Protein AF-A0A453R1F4-F1 (afdb_monomer_lite)

InterPro domains:
  IPR013083 Zinc finger, RING/FYVE/PHD-type [G3DSA:3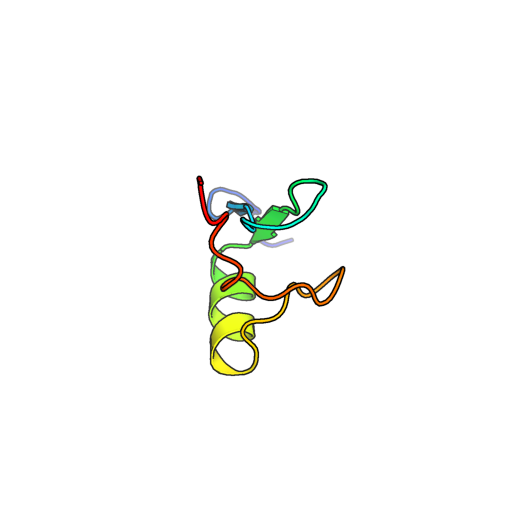.30.40.10] (2-47)

Structure (mmCIF, N/CA/C/O backbone):
data_AF-A0A453R1F4-F1
#
_entry.id   AF-A0A453R1F4-F1
#
loop_
_atom_site.group_PDB
_atom_site.id
_atom_site.type_symbol
_atom_site.label_atom_id
_atom_site.label_alt_id
_atom_site.label_comp_id
_atom_site.label_asym_id
_atom_site.label_entity_id
_atom_site.label_seq_id
_atom_site.pdbx_PDB_ins_code
_atom_site.Cartn_x
_atom_site.Cartn_y
_atom_site.Cartn_z
_atom_site.occupancy
_atom_site.B_iso_or_equiv
_atom_site.auth_seq_id
_atom_site.auth_comp_id
_atom_site.auth_asym_id
_atom_site.auth_atom_id
_atom_site.pdbx_PDB_model_num
ATOM 1 N N . PHE A 1 1 ? 18.996 -10.126 -10.316 1.00 46.09 1 PHE A N 1
ATOM 2 C CA . PHE A 1 1 ? 18.702 -8.805 -9.736 1.00 46.09 1 PHE A CA 1
ATOM 3 C C . PHE A 1 1 ? 17.744 -8.120 -10.684 1.00 46.09 1 PHE A C 1
ATOM 5 O O . PHE A 1 1 ? 18.168 -7.657 -11.734 1.00 46.09 1 PHE A O 1
ATOM 12 N N . GLU A 1 2 ? 16.448 -8.223 -10.396 1.00 52.66 2 GLU A N 1
ATOM 13 C CA . GLU A 1 2 ? 15.406 -7.625 -11.231 1.00 52.66 2 GLU A CA 1
ATOM 14 C C . GLU A 1 2 ? 15.515 -6.099 -11.176 1.00 52.66 2 GLU A C 1
ATOM 16 O O . GLU A 1 2 ? 15.822 -5.511 -10.139 1.00 52.66 2 GLU A O 1
ATOM 21 N N . LEU A 1 3 ? 15.362 -5.484 -12.343 1.00 54.22 3 LEU A N 1
ATOM 22 C CA . LEU A 1 3 ? 15.557 -4.064 -12.588 1.00 54.22 3 LEU A CA 1
ATOM 23 C C . LEU A 1 3 ? 14.514 -3.255 -11.799 1.00 54.22 3 LEU A C 1
ATOM 25 O O . LEU A 1 3 ? 13.349 -3.218 -12.175 1.00 54.22 3 LEU A O 1
ATOM 29 N N . LEU A 1 4 ? 14.946 -2.570 -10.734 1.00 57.03 4 LEU A N 1
ATOM 30 C CA . LEU A 1 4 ? 14.157 -1.649 -9.889 1.00 57.03 4 LEU A CA 1
ATOM 31 C C . LEU A 1 4 ? 13.611 -0.396 -10.621 1.00 57.03 4 LEU A C 1
ATOM 33 O O . LEU A 1 4 ? 13.277 0.611 -10.000 1.00 57.03 4 LEU A O 1
ATOM 37 N N . GLN A 1 5 ? 13.550 -0.395 -11.947 1.00 56.38 5 GLN A N 1
ATOM 38 C CA . GLN A 1 5 ? 13.251 0.800 -12.726 1.00 56.38 5 GLN A CA 1
ATOM 39 C C . GLN A 1 5 ? 11.765 0.848 -13.081 1.00 56.38 5 GLN A C 1
ATOM 41 O O . GLN A 1 5 ? 11.375 0.332 -14.124 1.00 56.38 5 GLN A O 1
ATOM 46 N N . SER A 1 6 ? 10.951 1.487 -12.231 1.00 65.81 6 SER A N 1
ATOM 47 C CA . SER A 1 6 ? 9.973 2.538 -12.622 1.00 65.81 6 SER A CA 1
ATOM 48 C C . SER A 1 6 ? 8.714 2.595 -11.754 1.00 65.81 6 SER A C 1
ATOM 50 O O . SER A 1 6 ? 8.016 3.602 -11.802 1.00 65.81 6 SER A O 1
ATOM 52 N N . ASP A 1 7 ? 8.410 1.571 -10.959 1.00 79.44 7 ASP A N 1
ATOM 53 C CA . ASP A 1 7 ? 7.122 1.499 -10.260 1.00 79.44 7 ASP A CA 1
ATOM 54 C C . ASP A 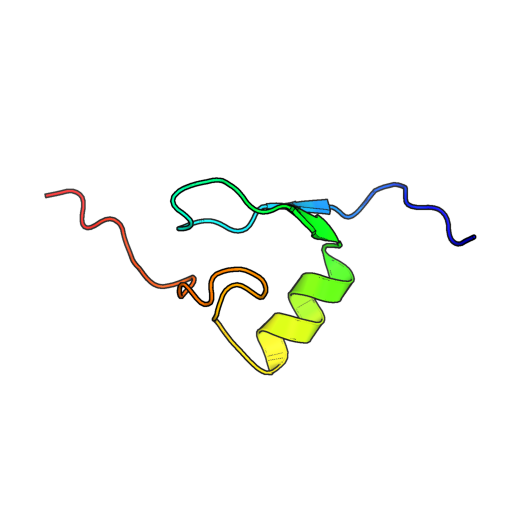1 7 ? 7.295 1.644 -8.748 1.00 79.44 7 ASP A C 1
ATOM 56 O O . ASP A 1 7 ? 7.375 0.659 -8.016 1.00 79.44 7 ASP A O 1
ATOM 60 N N . VAL A 1 8 ? 7.411 2.889 -8.282 1.00 86.50 8 VAL A N 1
ATOM 61 C CA . VAL A 1 8 ? 7.455 3.235 -6.855 1.00 86.50 8 VAL A CA 1
ATOM 62 C C . VAL A 1 8 ? 6.219 4.050 -6.499 1.00 86.50 8 VAL A C 1
ATOM 64 O O . VAL A 1 8 ? 5.904 5.039 -7.155 1.00 86.50 8 VAL A O 1
ATOM 67 N N . ALA A 1 9 ? 5.538 3.650 -5.432 1.00 87.31 9 ALA A N 1
ATOM 68 C CA . ALA A 1 9 ? 4.330 4.271 -4.925 1.00 87.31 9 ALA A CA 1
ATOM 69 C C . ALA A 1 9 ? 4.545 4.775 -3.493 1.00 87.31 9 ALA A C 1
ATOM 71 O O . ALA A 1 9 ? 5.116 4.086 -2.642 1.00 87.31 9 ALA A O 1
ATOM 72 N N . VAL A 1 10 ? 4.068 5.992 -3.230 1.00 86.81 10 VAL A N 1
ATOM 73 C CA . VAL A 1 10 ? 4.087 6.606 -1.899 1.00 86.81 10 VAL A CA 1
ATOM 74 C C . VAL A 1 10 ? 2.776 6.292 -1.191 1.00 86.81 10 VAL A C 1
ATOM 76 O O . VAL A 1 10 ? 1.703 6.460 -1.764 1.00 86.81 10 VAL A O 1
ATOM 79 N N . TRP A 1 11 ? 2.854 5.867 0.067 1.00 85.62 11 TRP A N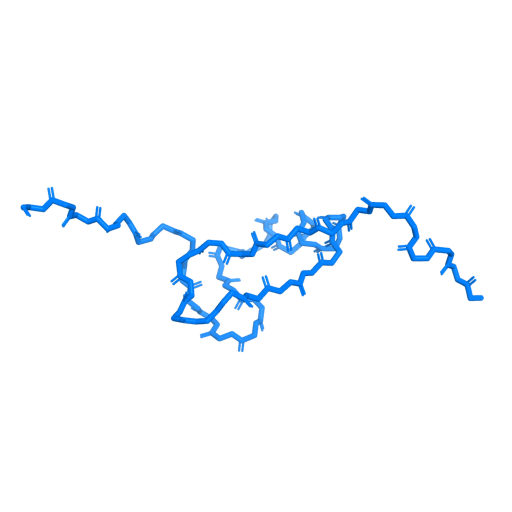 1
ATOM 80 C CA . TRP A 1 11 ? 1.688 5.629 0.910 1.00 85.62 11 TRP A CA 1
ATOM 81 C C . TRP A 1 11 ? 1.194 6.941 1.546 1.00 85.62 11 TRP A C 1
ATOM 83 O O . TRP A 1 11 ? 1.907 7.510 2.383 1.00 85.62 11 TRP A O 1
ATOM 93 N N . PRO A 1 12 ? -0.023 7.418 1.223 1.00 73.50 12 PRO A N 1
ATOM 94 C CA . PRO A 1 12 ? -0.589 8.616 1.838 1.00 73.50 12 PRO A CA 1
ATOM 95 C C . PRO A 1 12 ? -1.155 8.323 3.243 1.00 73.50 12 PRO A C 1
ATOM 97 O O . PRO A 1 12 ? -1.570 7.206 3.547 1.00 73.50 12 PRO A O 1
ATOM 100 N N . GLY A 1 13 ? -1.157 9.319 4.134 1.00 76.81 13 GLY A N 1
ATOM 101 C CA . GLY A 1 13 ? -1.756 9.210 5.480 1.00 76.81 13 GLY A CA 1
ATOM 102 C C .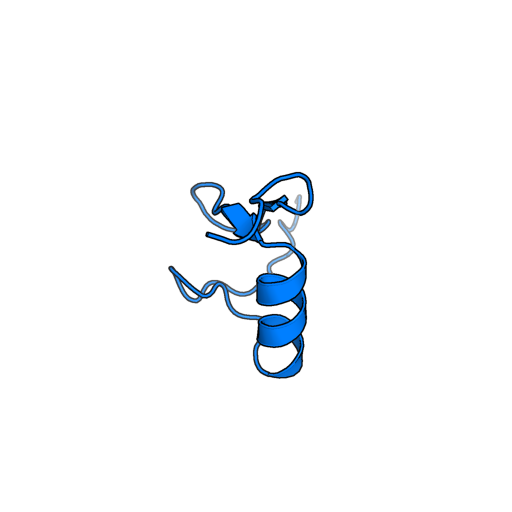 GLY A 1 13 ? -0.828 8.695 6.594 1.00 76.81 13 GLY A C 1
ATOM 103 O O . GLY A 1 13 ? -1.241 8.558 7.747 1.00 76.81 13 GLY A O 1
ATOM 104 N N . CYS A 1 14 ? 0.445 8.428 6.295 1.00 85.12 14 CYS A N 1
ATOM 105 C CA . CYS A 1 14 ? 1.465 8.194 7.322 1.00 85.12 14 CYS A CA 1
ATOM 106 C C . CYS A 1 14 ? 2.076 9.523 7.796 1.00 85.12 14 CYS A C 1
ATOM 108 O O . CYS A 1 14 ? 2.232 10.441 6.999 1.00 85.12 14 CYS A O 1
ATOM 110 N N . SER A 1 15 ? 2.477 9.617 9.074 1.00 82.69 15 SER A N 1
ATOM 111 C CA . SER A 1 15 ? 3.166 10.813 9.604 1.00 82.69 15 SER A CA 1
ATOM 112 C C . SER A 1 15 ? 4.479 11.118 8.872 1.00 82.69 15 SER A C 1
ATOM 114 O O . SER A 1 15 ? 4.878 12.272 8.794 1.00 82.69 15 SER A O 1
ATOM 116 N N . MET A 1 16 ? 5.126 10.085 8.327 1.00 84.38 16 MET A N 1
ATOM 117 C CA . MET A 1 16 ? 6.226 10.192 7.370 1.00 84.38 16 MET A CA 1
ATOM 118 C C . MET A 1 16 ? 5.873 9.356 6.133 1.00 84.38 16 MET A C 1
ATOM 120 O O . MET A 1 16 ? 5.315 8.267 6.297 1.00 84.38 16 MET A O 1
ATOM 124 N N . PRO A 1 17 ? 6.174 9.827 4.910 1.00 84.50 17 PRO A N 1
ATOM 125 C CA . PRO A 1 17 ? 5.831 9.108 3.690 1.00 84.50 17 PRO A CA 1
ATOM 126 C C . PRO A 1 17 ? 6.622 7.801 3.594 1.00 84.50 17 PRO A C 1
ATOM 128 O O . PRO A 1 17 ? 7.852 7.798 3.623 1.00 84.50 17 PRO A O 1
ATOM 131 N N . HIS A 1 18 ? 5.908 6.687 3.452 1.00 90.38 18 HIS A N 1
ATOM 132 C CA . HIS A 1 18 ? 6.516 5.391 3.165 1.00 90.38 18 HIS A CA 1
ATOM 133 C C . HIS A 1 18 ? 6.465 5.109 1.667 1.00 90.38 18 HIS A C 1
ATOM 135 O O . HIS A 1 18 ? 5.465 5.402 1.015 1.00 90.38 18 HIS A O 1
ATOM 141 N N . VAL A 1 19 ? 7.537 4.529 1.133 1.00 89.75 19 VAL A N 1
ATOM 142 C CA . VAL A 1 19 ? 7.707 4.270 -0.299 1.00 89.75 19 VAL A CA 1
ATOM 143 C C . VAL A 1 19 ? 7.827 2.768 -0.522 1.00 89.75 19 VAL A C 1
ATOM 145 O O . VAL A 1 19 ? 8.591 2.095 0.168 1.00 89.75 19 VAL A O 1
ATOM 148 N N . PHE A 1 20 ? 7.070 2.249 -1.483 1.00 89.19 20 PHE A N 1
ATOM 149 C CA . PHE A 1 20 ? 7.006 0.829 -1.824 1.00 89.19 20 PHE A CA 1
ATOM 150 C C . PHE A 1 20 ? 7.069 0.646 -3.337 1.00 89.19 20 PHE A C 1
ATOM 152 O O . PHE A 1 20 ? 6.764 1.577 -4.073 1.00 89.19 20 PHE A O 1
ATOM 159 N N . HIS A 1 21 ? 7.384 -0.556 -3.819 1.00 90.56 21 HIS A N 1
ATOM 160 C CA . HIS A 1 21 ? 7.121 -0.876 -5.223 1.00 90.56 21 HIS A CA 1
ATOM 161 C C . HIS A 1 21 ? 5.608 -0.878 -5.476 1.00 90.56 21 HIS A C 1
ATOM 163 O O . HIS A 1 21 ? 4.867 -1.459 -4.678 1.00 90.56 21 HIS A O 1
ATOM 169 N N . GLY A 1 22 ? 5.148 -0.254 -6.558 1.00 87.75 22 GLY A N 1
ATOM 170 C CA . GLY A 1 22 ? 3.724 -0.111 -6.868 1.00 87.75 22 GLY A CA 1
ATOM 171 C C . GLY A 1 22 ? 3.017 -1.460 -6.997 1.00 87.75 22 GLY A C 1
ATOM 172 O O . GLY A 1 22 ? 1.995 -1.670 -6.349 1.00 87.75 22 GLY A O 1
ATOM 173 N N . ALA A 1 23 ? 3.607 -2.420 -7.712 1.00 88.38 23 ALA A N 1
ATOM 174 C CA . ALA A 1 23 ? 3.077 -3.774 -7.857 1.00 88.38 23 ALA A CA 1
ATOM 175 C C . ALA A 1 23 ? 2.946 -4.504 -6.508 1.00 88.38 23 ALA A C 1
ATOM 177 O O . ALA A 1 23 ? 1.886 -5.041 -6.188 1.00 88.38 23 ALA A O 1
ATOM 178 N N . CYS A 1 24 ? 3.989 -4.466 -5.672 1.00 88.94 24 CYS A N 1
ATOM 179 C CA . CYS A 1 24 ? 3.954 -5.088 -4.344 1.00 88.94 24 CYS A CA 1
ATOM 180 C C . CYS A 1 24 ? 2.930 -4.411 -3.423 1.00 88.94 24 CYS A C 1
ATOM 182 O O . CYS A 1 24 ? 2.261 -5.070 -2.620 1.00 88.94 24 CYS A O 1
ATOM 184 N N . LEU A 1 25 ? 2.804 -3.087 -3.533 1.00 87.81 25 LEU A N 1
ATOM 185 C CA . LEU A 1 25 ? 1.815 -2.319 -2.796 1.00 87.81 25 LEU A CA 1
ATOM 186 C C . LEU A 1 25 ? 0.395 -2.699 -3.233 1.00 87.81 25 LEU A C 1
ATOM 188 O O . LEU A 1 25 ? -0.438 -2.992 -2.379 1.00 87.81 25 LEU A O 1
ATOM 192 N N . ALA A 1 26 ? 0.132 -2.762 -4.539 1.00 87.25 26 ALA A N 1
ATOM 193 C CA . ALA A 1 26 ? -1.162 -3.143 -5.095 1.00 87.25 26 ALA A CA 1
ATOM 194 C C . ALA A 1 26 ? -1.585 -4.555 -4.663 1.00 87.25 26 ALA A C 1
ATOM 196 O O . ALA A 1 26 ? -2.741 -4.761 -4.296 1.00 87.25 26 ALA A O 1
ATOM 197 N N . ASP A 1 27 ? -0.657 -5.514 -4.637 1.00 90.25 27 ASP A N 1
ATOM 198 C CA . ASP A 1 27 ? -0.933 -6.861 -4.132 1.00 90.25 27 ASP A CA 1
ATOM 199 C C . ASP A 1 27 ? -1.256 -6.873 -2.637 1.00 90.25 27 ASP A C 1
ATOM 201 O O . ASP A 1 27 ? -2.172 -7.573 -2.207 1.00 90.25 27 ASP A O 1
ATOM 205 N N . THR A 1 28 ? -0.563 -6.055 -1.843 1.00 88.19 28 THR A N 1
ATOM 206 C CA . THR A 1 28 ? -0.840 -5.941 -0.405 1.00 88.19 28 THR A CA 1
ATOM 207 C C . THR A 1 28 ? -2.227 -5.348 -0.148 1.00 88.19 28 THR A C 1
ATOM 209 O O . THR A 1 28 ? -2.964 -5.841 0.710 1.00 88.19 28 THR A O 1
ATOM 212 N N . LEU A 1 29 ? -2.622 -4.345 -0.939 1.00 86.25 29 LEU A N 1
ATOM 213 C CA . LEU A 1 29 ? -3.927 -3.689 -0.839 1.00 86.25 29 LEU A CA 1
ATOM 214 C C . LEU A 1 29 ? -5.107 -4.614 -1.163 1.00 86.25 29 LEU A C 1
ATOM 216 O O . LEU A 1 29 ? -6.212 -4.355 -0.696 1.00 86.25 29 LEU A O 1
ATOM 220 N N . LYS A 1 30 ? -4.893 -5.728 -1.879 1.00 89.62 30 LYS A N 1
ATOM 221 C CA . LYS A 1 30 ? -5.937 -6.751 -2.088 1.00 89.62 30 LYS A CA 1
ATOM 222 C C . LYS A 1 30 ? -6.367 -7.431 -0.785 1.00 89.62 30 LYS A C 1
ATOM 224 O O . LYS A 1 30 ? -7.486 -7.926 -0.708 1.00 89.62 30 LYS A O 1
ATOM 229 N N . GLY A 1 31 ? -5.478 -7.496 0.210 1.00 89.06 31 GLY A N 1
ATOM 230 C CA . GLY A 1 31 ? -5.724 -8.177 1.486 1.00 89.06 31 GLY A CA 1
ATOM 231 C C . GLY A 1 31 ? -5.767 -7.258 2.707 1.00 89.06 31 GLY A C 1
ATOM 232 O O . GLY A 1 31 ? -6.225 -7.686 3.765 1.00 89.06 31 GLY A O 1
ATOM 233 N N . SER A 1 32 ? -5.274 -6.021 2.601 1.00 88.31 32 SER A N 1
ATOM 234 C CA . SER A 1 32 ? -5.205 -5.087 3.725 1.00 88.31 32 SER A CA 1
ATOM 235 C C . SER A 1 32 ? -5.086 -3.636 3.267 1.00 88.31 32 SER A C 1
ATOM 237 O O . SER A 1 32 ? -4.146 -3.272 2.570 1.00 88.31 32 SER A O 1
ATOM 239 N N . GLU A 1 33 ? -5.969 -2.769 3.761 1.00 86.81 33 GLU A N 1
ATOM 240 C CA . GLU A 1 33 ? -5.910 -1.312 3.549 1.00 86.81 33 GLU A CA 1
ATOM 241 C C . GLU A 1 33 ? -4.986 -0.596 4.560 1.00 86.81 33 GLU A C 1
ATOM 243 O O . GLU A 1 33 ? -5.080 0.617 4.782 1.00 86.81 33 GLU A O 1
ATOM 248 N N . MET A 1 34 ? -4.119 -1.351 5.240 1.00 88.56 34 MET A N 1
ATOM 249 C CA . MET A 1 34 ? -3.205 -0.851 6.265 1.00 88.56 34 MET A CA 1
ATOM 250 C C . MET A 1 34 ? -1.791 -0.718 5.708 1.00 88.56 34 MET A C 1
ATOM 252 O O . MET A 1 34 ? -1.310 -1.601 5.000 1.00 88.56 34 MET A O 1
ATOM 256 N N . CYS A 1 35 ? -1.089 0.342 6.107 1.00 90.62 35 CYS A N 1
ATOM 257 C CA . CYS A 1 35 ? 0.302 0.544 5.732 1.00 90.62 35 CYS A CA 1
ATOM 258 C C . CYS A 1 35 ? 1.148 -0.667 6.171 1.00 90.62 35 CYS A C 1
ATOM 260 O O . CYS A 1 35 ? 1.111 -1.018 7.355 1.00 90.62 35 CYS A O 1
ATOM 262 N N . PRO A 1 36 ? 1.959 -1.274 5.286 1.00 89.88 36 PRO A N 1
ATOM 263 C CA . PRO A 1 36 ? 2.754 -2.456 5.625 1.00 89.88 36 PRO A CA 1
ATOM 264 C C . PRO A 1 36 ? 3.763 -2.226 6.759 1.00 89.88 36 PRO A C 1
ATOM 266 O O . PRO A 1 36 ? 4.097 -3.159 7.484 1.00 89.88 36 PRO A O 1
ATOM 269 N N . LEU A 1 37 ? 4.236 -0.984 6.925 1.00 89.56 37 LEU A N 1
ATOM 270 C CA . LEU A 1 37 ? 5.252 -0.628 7.919 1.00 89.56 37 LEU A CA 1
ATOM 271 C C . LEU A 1 37 ? 4.647 -0.198 9.257 1.00 89.56 37 LEU A C 1
ATOM 273 O O . LEU A 1 37 ? 5.010 -0.728 10.302 1.00 89.56 37 LEU A O 1
ATOM 277 N N . CYS A 1 38 ? 3.720 0.761 9.240 1.00 90.88 38 CYS A N 1
ATOM 278 C CA . CYS A 1 38 ? 3.189 1.371 10.465 1.00 90.88 38 CYS A CA 1
ATOM 279 C C . CYS A 1 38 ? 1.731 1.006 10.761 1.00 90.88 38 CYS A C 1
ATOM 281 O O . CYS A 1 38 ? 1.172 1.480 11.749 1.00 90.88 38 CYS A O 1
ATOM 283 N N . ARG A 1 39 ? 1.100 0.189 9.908 1.00 88.31 39 ARG A N 1
ATOM 284 C CA . ARG A 1 39 ? -0.285 -0.287 10.048 1.00 88.31 39 ARG A CA 1
ATOM 285 C C . ARG A 1 39 ? -1.341 0.819 10.143 1.00 88.31 39 ARG A C 1
ATOM 287 O O . ARG A 1 39 ? -2.462 0.582 10.581 1.00 88.31 39 ARG A O 1
ATOM 294 N N . ARG A 1 40 ? -1.019 2.032 9.693 1.00 85.31 40 ARG A N 1
ATOM 295 C CA . ARG A 1 40 ? -1.992 3.121 9.576 1.00 85.31 40 ARG A CA 1
ATOM 296 C C . ARG A 1 40 ? -2.853 2.915 8.329 1.00 85.31 40 ARG A C 1
ATOM 298 O O . ARG A 1 40 ? -2.325 2.562 7.279 1.00 85.31 40 ARG A O 1
ATOM 305 N N . LYS A 1 41 ? -4.169 3.084 8.456 1.00 82.31 41 LYS A N 1
ATOM 306 C CA . LYS A 1 41 ? -5.100 2.928 7.331 1.00 82.31 41 LYS A CA 1
ATOM 307 C C . LYS A 1 41 ? -4.897 4.035 6.297 1.00 82.31 41 LYS A C 1
ATOM 309 O O . LYS A 1 41 ? -4.575 5.160 6.668 1.00 82.31 41 LYS A O 1
ATOM 314 N N . LEU A 1 42 ? -5.116 3.698 5.028 1.00 72.31 42 LEU A N 1
ATOM 315 C CA . LEU A 1 42 ? -5.199 4.654 3.915 1.00 72.31 42 LEU A CA 1
ATOM 316 C C . LEU A 1 42 ? -6.378 5.627 4.099 1.00 72.31 42 LEU A C 1
ATOM 318 O O . LEU A 1 42 ? -6.236 6.829 3.902 1.00 72.31 42 LEU A O 1
ATOM 322 N N . SER A 1 43 ? -7.516 5.103 4.560 1.00 65.94 43 SER A N 1
ATOM 323 C CA . SER A 1 43 ? -8.723 5.858 4.907 1.00 65.94 43 SER A CA 1
ATOM 324 C C . SER A 1 43 ? -8.602 6.481 6.299 1.00 65.94 43 SER A C 1
ATOM 326 O O . SER A 1 43 ? -9.224 6.029 7.258 1.00 65.94 43 SER A O 1
ATOM 328 N N . ALA A 1 44 ? -7.774 7.504 6.432 1.00 52.66 44 ALA A N 1
ATOM 329 C CA . ALA A 1 44 ? -8.041 8.566 7.389 1.00 52.66 44 ALA A CA 1
ATOM 330 C C . ALA A 1 44 ? -8.108 9.841 6.550 1.00 52.66 44 ALA A C 1
ATOM 332 O O . ALA A 1 44 ? -7.049 10.376 6.212 1.00 52.66 44 ALA A O 1
ATOM 333 N N . PRO A 1 45 ? -9.307 10.274 6.112 1.00 48.22 45 PRO A N 1
ATOM 334 C CA . PRO A 1 45 ? -9.431 11.622 5.596 1.00 48.22 45 PRO A CA 1
ATOM 335 C C . PRO A 1 45 ? -8.887 12.548 6.682 1.00 48.22 45 PRO A C 1
ATOM 337 O O . PRO A 1 45 ? -9.285 12.460 7.845 1.00 48.22 45 PRO A O 1
ATOM 340 N N . ASP A 1 46 ? -7.927 13.382 6.302 1.00 52.53 46 ASP A N 1
ATOM 341 C CA . ASP A 1 46 ? -7.748 14.651 6.980 1.00 52.53 46 ASP A CA 1
ATOM 342 C C . ASP A 1 46 ? -9.087 15.368 6.797 1.0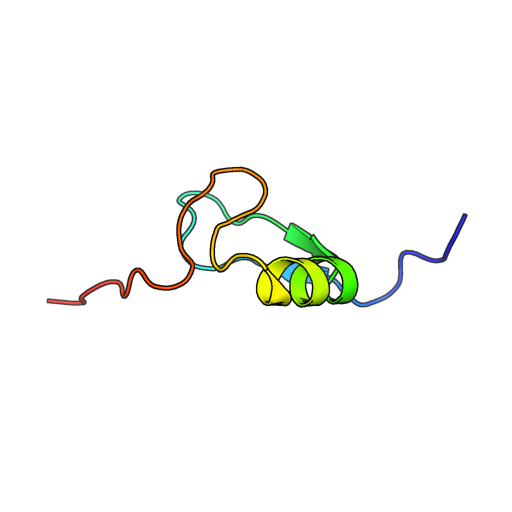0 52.53 46 ASP A C 1
ATOM 344 O O . ASP A 1 46 ? -9.414 15.863 5.717 1.00 52.53 46 ASP A O 1
ATOM 348 N N . GLU A 1 47 ? -9.936 15.256 7.812 1.00 50.44 47 GLU A N 1
ATOM 349 C CA . GLU A 1 47 ? -11.081 16.122 7.994 1.00 50.44 47 GLU A CA 1
ATOM 350 C C . GLU A 1 47 ? -10.499 17.528 8.153 1.00 50.44 47 GLU A C 1
ATOM 352 O O . GLU A 1 47 ? -10.148 17.957 9.249 1.00 50.44 47 GLU A O 1
ATOM 357 N N . GLN A 1 48 ? -10.301 18.199 7.015 1.00 42.00 48 GLN A N 1
ATOM 358 C CA . GLN A 1 48 ? -10.085 19.635 6.949 1.00 42.00 48 GLN A CA 1
ATOM 359 C C . GLN A 1 48 ? -11.378 20.292 7.438 1.00 42.00 48 GLN A C 1
ATOM 361 O O . GLN A 1 48 ? -12.292 20.549 6.652 1.00 42.00 48 GLN A O 1
ATOM 366 N N . VAL A 1 49 ? -11.465 20.475 8.755 1.00 41.09 49 VAL A N 1
ATOM 367 C CA . VAL A 1 49 ? -12.337 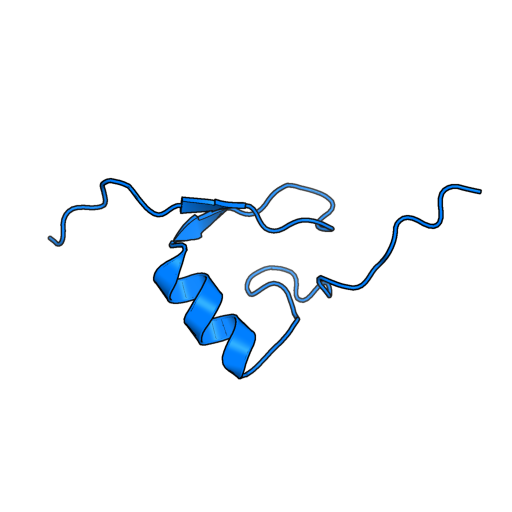21.456 9.415 1.00 41.09 49 VAL A CA 1
ATOM 368 C C . VAL A 1 49 ? -11.705 22.837 9.379 1.00 41.09 49 VAL A C 1
ATOM 370 O O . VAL A 1 49 ? -10.461 22.929 9.499 1.00 41.09 49 VAL A O 1
#

Foldseek 3Di:
DPDPPDAKDWQPPDPDIDIDGNVVVVVVVVPAQADPPPGHGSPDPPPPD

Secondary structure (DSSP, 8-state):
-----S-EEEETTSSS-EEEEHHHHHHHHTT-SB-TTT--BS-------

Organism: Aegilops tauschii subsp. strangulata (NCBI:txid200361)

Sequence (49 aa):
FELLQSDVAVWPGCSMPHVFHGACLADTLKGSEMCPLCRRKLSAPDEQV

pLDDT: mean 77.43, std 15.81, range [41.09, 90.88]

Radius of gyration: 12.31 Å; chains: 1; bounding box: 31×30×23 Å